Protein AF-B7PJQ9-F1 (afdb_monomer)

Mean predicted aligned error: 11.44 Å

Nearest PDB structures (foldseek):
  8i0t-assembly1_R  TM=3.318E-01  e=6.199E+00  Homo sapiens
  6j0c-assembly1_A  TM=3.328E-01  e=6.644E+00  Photorhabdus asymbiotica subsp. asymbiotica ATCC 43949

Sequence (52 aa):
MLTFYRSKPFNLEAKYPQEAAVPQADLQPGSFTVNKVVSAAGGEAFRIKEKV

Organism: Ixodes scapularis (NCBI:txid6945)

Structure (mmCIF, N/CA/C/O backbone):
data_AF-B7PJQ9-F1
#
_entry.id   AF-B7PJQ9-F1
#
loop_
_atom_site.group_PDB
_atom_site.id
_atom_site.type_symbol
_atom_site.label_atom_id
_atom_site.label_alt_id
_atom_site.label_comp_id
_atom_site.label_asym_id
_atom_site.label_entity_id
_atom_site.label_seq_id
_atom_site.pdbx_PDB_ins_code
_atom_site.Cartn_x
_atom_site.Cartn_y
_atom_site.Cartn_z
_atom_site.occupancy
_atom_site.B_iso_or_equiv
_atom_site.auth_seq_id
_atom_site.auth_comp_id
_atom_site.auth_asym_id
_atom_site.auth_atom_id
_atom_site.pdbx_PDB_model_num
ATOM 1 N N . MET A 1 1 ? -8.013 1.273 -4.301 1.00 70.50 1 MET A N 1
ATOM 2 C CA . MET A 1 1 ? -6.642 0.879 -4.697 1.00 70.50 1 MET A CA 1
ATOM 3 C C . MET A 1 1 ? -5.757 2.111 -4.623 1.00 70.50 1 MET A C 1
ATOM 5 O O . MET A 1 1 ? -6.008 3.051 -5.366 1.00 70.50 1 MET A O 1
ATOM 9 N N . LEU A 1 2 ? -4.791 2.134 -3.704 1.00 75.50 2 LEU A N 1
ATOM 10 C CA . LEU A 1 2 ? -3.851 3.245 -3.540 1.00 75.50 2 LEU A CA 1
ATOM 11 C C . LEU A 1 2 ? -2.642 3.004 -4.454 1.00 75.50 2 LEU A C 1
ATOM 13 O O . LEU A 1 2 ? -2.136 1.888 -4.508 1.00 75.50 2 LEU A O 1
ATOM 17 N N . THR A 1 3 ? -2.227 4.006 -5.230 1.00 78.06 3 THR A N 1
ATOM 18 C CA . THR A 1 3 ? -1.140 3.858 -6.217 1.00 78.06 3 THR A CA 1
ATOM 19 C C . THR A 1 3 ? -0.067 4.906 -5.954 1.00 78.06 3 THR A C 1
ATOM 21 O O . THR A 1 3 ? -0.387 6.086 -5.833 1.00 78.06 3 THR A O 1
ATOM 24 N N . PHE A 1 4 ? 1.196 4.482 -5.886 1.00 77.00 4 PHE A N 1
ATOM 25 C CA 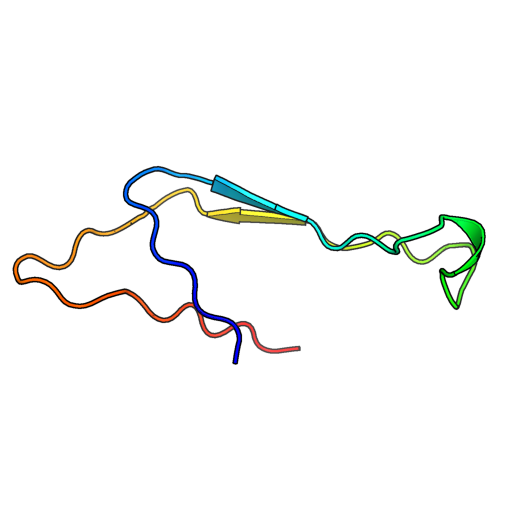. PHE A 1 4 ? 2.341 5.347 -5.604 1.00 77.00 4 PHE A CA 1
ATOM 26 C C . PHE A 1 4 ? 3.310 5.364 -6.787 1.00 77.00 4 PHE A C 1
ATOM 28 O O . PHE A 1 4 ? 3.688 4.315 -7.301 1.00 77.00 4 PHE A O 1
ATOM 35 N N . TYR A 1 5 ? 3.746 6.560 -7.183 1.00 80.31 5 TYR A N 1
ATOM 36 C CA . TYR A 1 5 ? 4.694 6.780 -8.275 1.00 80.31 5 TYR A CA 1
ATOM 37 C C . TYR A 1 5 ? 6.010 7.263 -7.666 1.00 80.31 5 TYR A C 1
ATOM 39 O O . TYR A 1 5 ? 6.173 8.437 -7.336 1.00 80.31 5 TYR A O 1
ATOM 47 N N . ARG A 1 6 ? 6.944 6.340 -7.446 1.00 80.00 6 ARG A N 1
ATOM 48 C CA . ARG A 1 6 ? 8.279 6.631 -6.909 1.00 80.00 6 ARG A CA 1
ATOM 49 C C . ARG A 1 6 ? 9.312 5.962 -7.797 1.00 80.00 6 ARG A C 1
ATOM 51 O O . ARG A 1 6 ? 9.064 4.875 -8.291 1.00 80.00 6 ARG A O 1
ATOM 58 N N . SER A 1 7 ? 10.457 6.615 -7.982 1.00 76.12 7 SER A N 1
ATOM 59 C CA . SER A 1 7 ? 11.602 6.099 -8.751 1.00 76.12 7 SER A CA 1
ATOM 60 C C . SER A 1 7 ? 12.678 5.448 -7.876 1.00 76.12 7 SER A C 1
ATOM 62 O O . SER A 1 7 ? 13.605 4.829 -8.387 1.00 76.12 7 SER A O 1
ATOM 64 N N . LYS A 1 8 ? 12.571 5.602 -6.552 1.00 82.81 8 LYS A N 1
ATOM 65 C CA . LYS A 1 8 ? 13.508 5.079 -5.554 1.00 82.81 8 LYS A CA 1
ATOM 66 C C . LYS A 1 8 ? 12.763 4.210 -4.540 1.00 82.8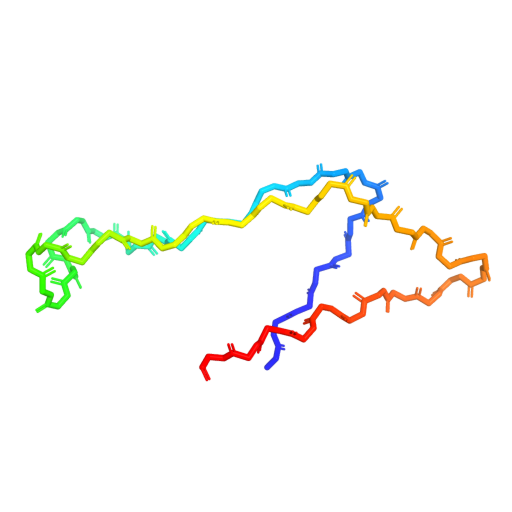1 8 LYS A C 1
ATOM 68 O O . LYS A 1 8 ? 11.574 4.465 -4.327 1.00 82.81 8 LYS A O 1
ATOM 73 N N . PRO A 1 9 ? 13.447 3.245 -3.899 1.00 84.19 9 PRO A N 1
ATOM 74 C CA . PRO A 1 9 ? 12.893 2.480 -2.787 1.00 84.19 9 PRO A CA 1
ATOM 75 C C . PRO A 1 9 ? 12.272 3.383 -1.719 1.00 84.19 9 PRO A C 1
ATOM 77 O O . PRO A 1 9 ? 12.786 4.471 -1.448 1.00 84.19 9 PRO A O 1
ATOM 80 N N . PHE A 1 10 ? 11.159 2.950 -1.133 1.00 85.62 10 PHE A N 1
ATOM 81 C CA . PHE A 1 10 ? 10.438 3.718 -0.120 1.00 85.62 10 PHE A CA 1
ATOM 82 C C . PHE A 1 10 ? 9.703 2.806 0.860 1.00 85.62 10 PHE A C 1
ATOM 84 O O . PHE A 1 10 ? 9.433 1.643 0.563 1.00 85.62 10 PHE A O 1
ATOM 91 N N . ASN A 1 11 ? 9.377 3.355 2.028 1.00 88.69 11 ASN A N 1
ATOM 92 C CA . ASN A 1 11 ? 8.609 2.670 3.058 1.00 88.69 11 ASN A CA 1
ATOM 93 C C . ASN A 1 11 ? 7.171 3.182 3.059 1.00 88.69 11 ASN A C 1
ATOM 95 O O . ASN A 1 11 ? 6.933 4.387 2.954 1.00 88.69 11 ASN A O 1
ATOM 99 N N . LEU A 1 12 ? 6.233 2.254 3.185 1.00 88.94 12 LEU A N 1
ATOM 100 C CA . LEU A 1 12 ? 4.840 2.517 3.495 1.00 88.94 12 LEU A CA 1
ATOM 101 C C . LEU A 1 12 ? 4.611 2.143 4.951 1.00 88.94 12 LEU A C 1
ATOM 103 O O . LEU A 1 12 ? 4.959 1.045 5.372 1.00 88.94 12 LEU A O 1
ATOM 107 N N . GLU A 1 13 ? 4.043 3.062 5.714 1.00 89.19 13 GLU A N 1
ATOM 108 C CA . GLU A 1 13 ? 3.727 2.852 7.120 1.00 89.19 13 GLU A CA 1
ATOM 109 C C . GLU A 1 13 ? 2.282 3.284 7.330 1.00 89.19 13 GLU A C 1
ATOM 111 O O . GLU A 1 13 ? 1.911 4.417 7.004 1.00 89.19 13 GLU A O 1
ATOM 116 N N . ALA A 1 14 ? 1.453 2.372 7.827 1.00 87.06 14 ALA A N 1
ATOM 117 C CA . ALA A 1 14 ? 0.117 2.731 8.259 1.00 87.06 14 ALA A CA 1
ATOM 118 C C . ALA A 1 14 ? 0.236 3.518 9.569 1.00 87.06 14 ALA A C 1
ATOM 120 O O . ALA A 1 14 ? 0.958 3.116 10.474 1.00 87.06 14 ALA A O 1
ATOM 121 N N . LYS A 1 15 ? -0.457 4.651 9.683 1.00 85.12 15 LYS A N 1
ATOM 122 C CA . LYS A 1 15 ? -0.522 5.421 10.930 1.00 85.12 15 LYS A CA 1
ATOM 123 C C . LYS A 1 15 ? -1.932 5.908 11.160 1.00 85.12 15 LYS A C 1
ATOM 125 O O . LYS A 1 15 ? -2.601 6.349 10.225 1.00 85.12 15 LYS A O 1
ATOM 130 N N . TYR A 1 16 ? -2.349 5.872 12.416 1.00 84.31 16 TYR A N 1
ATOM 131 C CA . TYR A 1 16 ? -3.528 6.599 12.850 1.00 84.31 16 TYR A CA 1
ATOM 132 C C . TYR A 1 16 ? -3.145 8.061 13.117 1.00 84.31 16 TYR A C 1
ATOM 134 O O . TYR A 1 16 ? -2.026 8.324 13.561 1.00 84.31 16 TYR A O 1
ATOM 142 N N . PRO A 1 17 ? -4.046 9.027 12.868 1.00 82.62 17 PRO A N 1
ATOM 143 C CA . PRO A 1 17 ? -3.779 10.441 13.147 1.00 82.62 17 PRO A CA 1
ATOM 144 C C . PRO A 1 17 ? -3.481 10.717 14.626 1.00 82.62 17 PRO A C 1
ATOM 146 O O . PRO A 1 17 ? -2.778 11.668 14.954 1.00 82.62 17 PRO A O 1
ATOM 149 N N . GLN A 1 18 ? -4.037 9.889 15.510 1.00 82.19 18 GLN A N 1
ATOM 150 C CA . GLN A 1 18 ? -3.793 9.898 16.944 1.00 82.19 18 GLN A CA 1
ATOM 151 C C . GLN A 1 18 ? -3.595 8.461 17.416 1.00 82.19 18 GLN A C 1
ATOM 153 O O . GLN A 1 18 ? -4.294 7.556 16.965 1.00 82.19 18 GLN A O 1
ATOM 158 N N . GLU A 1 19 ? -2.679 8.263 18.356 1.00 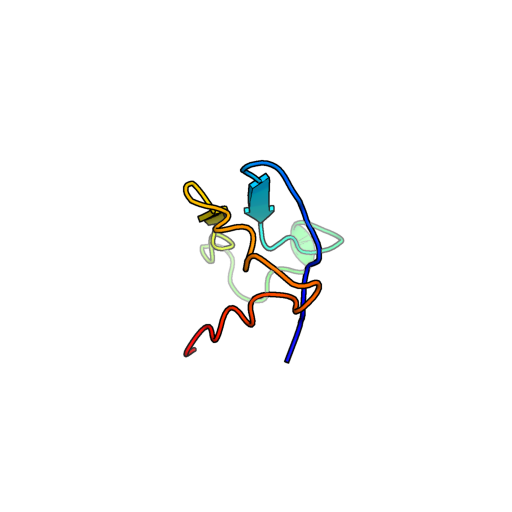69.25 19 GLU A N 1
ATOM 159 C CA . GLU A 1 19 ? -2.378 6.948 18.939 1.00 69.25 19 GLU A CA 1
ATOM 160 C C . GLU A 1 19 ? -3.602 6.350 19.656 1.00 69.25 19 GLU A C 1
ATOM 162 O O . GLU A 1 19 ? -3.861 5.155 19.580 1.00 69.25 19 GLU A O 1
ATOM 167 N N . ALA A 1 20 ? -4.446 7.205 20.244 1.00 69.50 20 ALA A N 1
ATOM 168 C CA . ALA A 1 20 ? -5.710 6.816 20.872 1.00 69.50 20 ALA A CA 1
ATOM 169 C C . ALA A 1 20 ? -6.825 6.430 19.877 1.00 69.50 20 ALA A C 1
ATOM 171 O O . ALA A 1 20 ? -7.883 5.972 20.298 1.00 69.50 20 ALA A O 1
ATOM 172 N N . ALA A 1 21 ? -6.620 6.626 18.569 1.00 73.44 21 ALA A N 1
ATOM 173 C CA . ALA A 1 21 ? -7.591 6.257 17.538 1.00 73.44 21 ALA A CA 1
ATOM 174 C C . ALA A 1 21 ? -7.410 4.813 17.036 1.00 73.44 21 ALA A C 1
ATOM 176 O O . ALA A 1 21 ? -8.153 4.381 16.153 1.00 73.44 21 ALA A O 1
ATOM 177 N N . VAL A 1 22 ? -6.435 4.072 17.577 1.00 76.06 22 VAL A N 1
ATOM 178 C CA . VAL A 1 22 ? -6.257 2.650 17.282 1.00 76.06 22 VAL A CA 1
ATOM 179 C C . VAL A 1 22 ? -7.434 1.877 17.906 1.00 76.06 22 VAL A C 1
ATOM 181 O O . VAL A 1 22 ? -7.596 1.907 19.125 1.00 76.06 22 VAL A O 1
ATOM 1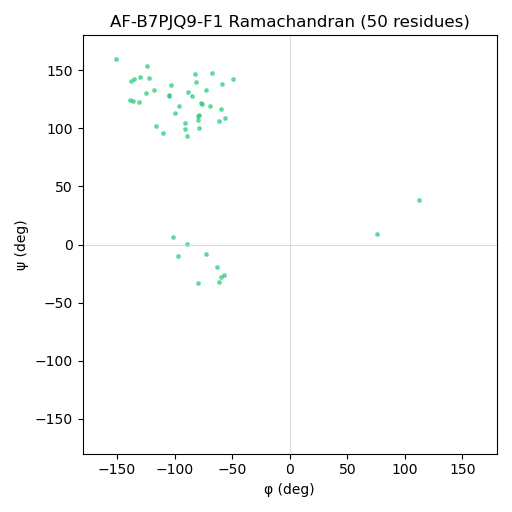84 N N . PRO A 1 23 ? -8.259 1.158 17.116 1.00 75.25 23 PRO A N 1
ATOM 185 C CA . PRO A 1 23 ? -9.457 0.480 17.628 1.00 75.25 23 PRO A CA 1
ATOM 186 C C . PRO A 1 23 ? -9.175 -0.630 18.652 1.00 75.25 23 PRO A C 1
ATOM 188 O O . PRO A 1 23 ? -10.073 -1.039 19.383 1.00 75.25 23 PRO A O 1
ATOM 191 N N . GLN A 1 24 ? -7.941 -1.141 18.686 1.00 76.25 24 GLN A N 1
ATOM 192 C CA . GLN A 1 24 ? -7.503 -2.218 19.565 1.00 76.25 24 GLN A CA 1
ATOM 193 C C . GLN A 1 24 ? -6.102 -1.893 20.096 1.00 76.25 24 GLN A C 1
ATOM 195 O O . GLN A 1 24 ? -5.186 -1.676 19.310 1.00 76.25 24 GLN A O 1
ATOM 200 N N . ALA A 1 25 ? -5.939 -1.870 21.421 1.00 70.00 25 ALA A N 1
ATOM 201 C CA . ALA A 1 25 ? -4.742 -1.350 22.096 1.00 70.00 25 ALA A CA 1
ATOM 202 C C . ALA A 1 25 ? -3.417 -2.022 21.677 1.00 70.00 25 ALA A C 1
ATOM 204 O O . ALA A 1 25 ? -2.372 -1.381 21.716 1.00 70.00 25 ALA A O 1
ATOM 205 N N . ASP A 1 26 ? -3.469 -3.275 21.219 1.00 74.7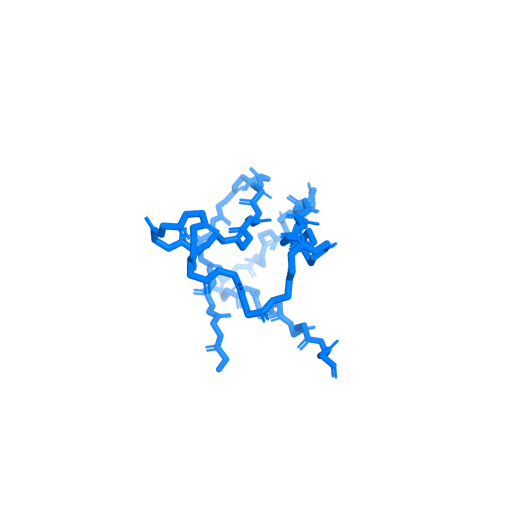5 26 ASP A N 1
ATOM 206 C CA . ASP A 1 26 ? -2.294 -4.046 20.793 1.00 74.75 26 ASP A CA 1
ATOM 207 C C . ASP A 1 26 ? -2.113 -4.110 19.266 1.00 74.75 26 ASP A C 1
ATOM 209 O O . ASP A 1 26 ? -1.251 -4.833 18.761 1.00 74.75 26 ASP A O 1
ATOM 213 N N . LEU A 1 27 ? -2.931 -3.384 18.496 1.00 74.44 27 LEU A N 1
ATOM 214 C CA . LEU A 1 27 ? -2.839 -3.401 17.041 1.00 74.44 27 LEU A CA 1
ATOM 215 C C . LEU A 1 27 ? -1.683 -2.512 16.579 1.00 74.44 27 LEU A C 1
ATOM 217 O O . LEU A 1 27 ? -1.812 -1.293 16.476 1.00 74.44 27 LEU A O 1
ATOM 221 N N . GLN A 1 28 ? -0.556 -3.140 16.257 1.00 77.06 28 GLN A N 1
ATOM 222 C CA . GLN A 1 28 ? 0.576 -2.460 15.641 1.00 77.06 28 GLN A CA 1
ATOM 223 C C . GLN A 1 28 ? 0.285 -2.214 14.155 1.00 77.06 28 GLN A C 1
ATOM 225 O O . GLN A 1 28 ? 0.036 -3.174 13.416 1.00 77.06 28 GLN A O 1
ATOM 230 N N . PRO A 1 29 ? 0.296 -0.954 13.688 1.00 81.94 29 PRO A N 1
ATOM 231 C CA . PRO A 1 29 ? 0.148 -0.668 12.273 1.00 81.94 29 PRO A CA 1
ATOM 232 C C . PRO A 1 29 ? 1.252 -1.342 11.452 1.00 81.94 29 PRO A C 1
ATOM 234 O O . PRO A 1 29 ? 2.423 -1.353 11.831 1.00 81.94 29 PRO A O 1
ATOM 237 N N . GLY A 1 30 ? 0.875 -1.908 10.307 1.00 85.94 30 GLY A N 1
ATOM 238 C CA . GLY A 1 30 ? 1.827 -2.558 9.415 1.00 85.94 30 GLY A CA 1
ATOM 239 C C . GLY A 1 30 ? 2.802 -1.564 8.782 1.00 85.94 30 GLY A C 1
ATOM 240 O O . GLY A 1 30 ? 2.448 -0.421 8.471 1.00 85.94 30 GLY A O 1
ATOM 241 N N . SER A 1 31 ? 4.024 -2.033 8.534 1.00 88.19 31 SER A N 1
ATOM 242 C CA . SER A 1 31 ? 4.988 -1.353 7.673 1.00 88.19 31 SER A CA 1
ATOM 243 C C . SER A 1 31 ? 5.415 -2.268 6.529 1.00 88.19 31 SER A C 1
ATOM 245 O O . SER A 1 31 ? 5.529 -3.485 6.682 1.00 88.19 31 SER A O 1
ATOM 247 N N . PHE A 1 32 ? 5.622 -1.678 5.356 1.00 87.00 32 PHE A N 1
ATOM 248 C CA . PHE A 1 32 ? 6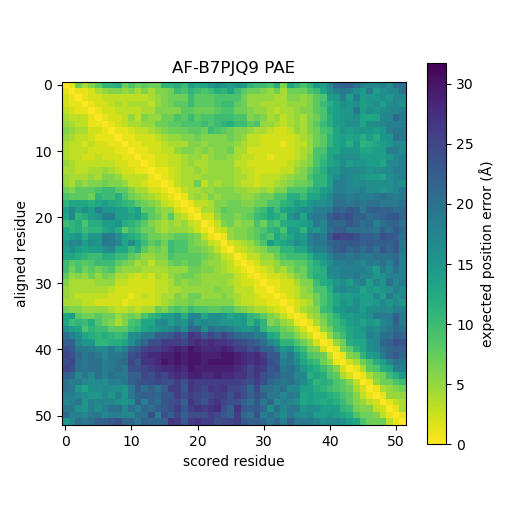.026 -2.388 4.154 1.00 87.00 32 PHE A CA 1
ATOM 249 C C . PHE A 1 32 ? 7.130 -1.628 3.423 1.00 87.00 32 PHE A C 1
ATOM 251 O O . PHE A 1 32 ? 6.964 -0.470 3.032 1.00 87.00 32 PHE A O 1
ATOM 258 N N . THR A 1 33 ? 8.259 -2.296 3.198 1.00 88.25 33 THR A N 1
ATOM 259 C CA . THR A 1 33 ? 9.394 -1.730 2.465 1.00 88.25 33 THR A CA 1
ATOM 260 C C . THR A 1 33 ? 9.356 -2.148 1.001 1.00 88.25 33 THR A C 1
ATOM 262 O O . THR A 1 33 ? 9.492 -3.323 0.657 1.00 88.25 33 THR A O 1
ATOM 265 N N . VAL A 1 34 ? 9.261 -1.164 0.108 1.00 85.06 34 VAL A N 1
ATOM 266 C CA . VAL A 1 34 ? 9.366 -1.367 -1.338 1.00 85.06 34 VAL A CA 1
ATOM 267 C C . VAL A 1 34 ? 10.833 -1.241 -1.746 1.00 85.06 34 VAL A C 1
ATOM 269 O O . VAL A 1 34 ? 11.320 -0.147 -2.018 1.00 85.06 34 VAL A O 1
ATOM 272 N N . ASN A 1 35 ? 11.545 -2.371 -1.791 1.00 78.62 35 ASN A N 1
ATOM 273 C CA . ASN A 1 35 ? 12.982 -2.414 -2.108 1.00 78.62 35 ASN A CA 1
ATOM 274 C C . ASN A 1 35 ? 13.300 -2.322 -3.606 1.00 78.62 35 ASN A C 1
ATOM 276 O O . ASN A 1 35 ? 14.334 -1.782 -3.991 1.00 78.62 35 ASN A O 1
ATOM 280 N N . LYS A 1 36 ? 12.435 -2.869 -4.465 1.00 69.06 36 LYS A N 1
ATOM 281 C CA . LYS A 1 36 ? 12.662 -2.915 -5.912 1.00 69.06 36 LYS A CA 1
ATOM 282 C C . LYS A 1 36 ? 11.594 -2.102 -6.620 1.00 69.06 36 LYS A C 1
ATOM 284 O O . LYS A 1 36 ? 10.475 -2.563 -6.821 1.00 69.06 36 LYS A O 1
ATOM 289 N N . VAL A 1 37 ? 11.968 -0.897 -7.022 1.00 63.25 37 VAL A N 1
ATOM 290 C CA . VAL A 1 37 ? 11.182 -0.093 -7.953 1.00 63.25 37 VAL A CA 1
ATOM 291 C C . VAL A 1 37 ? 11.679 -0.434 -9.351 1.00 63.25 37 VAL A C 1
ATOM 293 O O . VAL A 1 37 ? 12.745 0.016 -9.762 1.00 63.25 37 VAL A O 1
ATOM 296 N N . VAL A 1 38 ? 10.956 -1.300 -10.062 1.00 59.94 38 VAL A N 1
ATOM 297 C CA . VAL A 1 38 ? 11.275 -1.583 -11.464 1.00 59.94 38 VAL A CA 1
ATOM 298 C C . VAL A 1 38 ? 10.704 -0.444 -12.293 1.00 59.94 38 VAL A C 1
ATOM 300 O O . VAL A 1 38 ? 9.490 -0.338 -12.454 1.00 59.94 38 VAL A O 1
ATOM 303 N N . SER A 1 39 ? 11.578 0.421 -12.799 1.00 52.66 39 SER A N 1
ATOM 304 C CA . SER A 1 39 ? 11.222 1.363 -13.854 1.00 52.66 39 SER A CA 1
ATOM 305 C C . SER A 1 39 ? 10.812 0.537 -15.070 1.00 52.66 39 SER A C 1
ATOM 307 O O . SER A 1 39 ? 11.667 -0.087 -15.700 1.00 52.66 39 SER A O 1
ATOM 309 N N . ALA A 1 40 ? 9.517 0.476 -15.387 1.00 48.09 40 ALA A N 1
ATOM 310 C CA . ALA A 1 40 ? 9.109 -0.031 -16.686 1.00 48.09 40 ALA A CA 1
ATOM 311 C C . ALA A 1 40 ? 9.754 0.893 -17.726 1.00 48.09 40 ALA A C 1
ATOM 313 O O . ALA A 1 40 ? 9.521 2.105 -17.721 1.00 48.09 40 ALA A O 1
ATOM 314 N N . ALA A 1 41 ? 10.639 0.346 -18.557 1.00 48.56 41 ALA A N 1
ATOM 315 C CA . ALA A 1 41 ? 11.117 1.058 -19.726 1.00 48.56 41 ALA A CA 1
ATOM 316 C C . ALA A 1 41 ? 9.874 1.439 -20.548 1.00 48.56 41 ALA A C 1
ATOM 318 O O . ALA A 1 41 ? 9.204 0.558 -21.076 1.00 48.56 41 ALA A O 1
ATOM 319 N N . GLY A 1 42 ? 9.526 2.730 -20.571 1.00 47.91 42 GLY A N 1
ATOM 320 C CA . GLY A 1 42 ? 8.365 3.235 -21.314 1.00 47.91 42 GLY A CA 1
ATOM 321 C C . GLY A 1 42 ? 7.183 3.771 -20.495 1.00 47.91 42 GLY A C 1
ATOM 322 O O . GLY A 1 42 ? 6.049 3.594 -20.911 1.00 47.91 42 GLY A O 1
ATOM 323 N N . GLY A 1 43 ? 7.408 4.468 -19.376 1.00 51.62 43 GLY A N 1
ATOM 324 C CA . GLY A 1 43 ? 6.425 5.446 -18.870 1.00 51.62 43 GLY A CA 1
ATOM 325 C C . GLY A 1 43 ? 5.174 4.901 -18.168 1.00 51.62 43 GLY A C 1
ATOM 326 O O . GLY A 1 43 ? 4.286 5.688 -17.848 1.00 51.62 43 GLY A O 1
ATOM 327 N N . GLU A 1 44 ? 5.098 3.605 -17.870 1.00 47.72 44 GLU A N 1
ATOM 328 C CA . GLU A 1 44 ? 3.956 3.026 -17.155 1.00 47.72 44 GLU A CA 1
ATOM 329 C C . GLU A 1 44 ? 4.294 2.713 -15.693 1.00 47.72 44 GLU A C 1
ATOM 331 O O . GLU A 1 44 ? 5.301 2.084 -15.363 1.00 47.72 44 GLU A O 1
ATOM 336 N N . ALA A 1 45 ? 3.447 3.189 -14.785 1.00 49.16 45 ALA A N 1
ATOM 337 C CA . ALA A 1 45 ? 3.648 3.029 -13.356 1.00 49.16 45 ALA A CA 1
ATOM 338 C C . ALA A 1 45 ? 3.204 1.667 -12.840 1.00 49.16 45 ALA A C 1
ATOM 340 O O . ALA A 1 45 ? 2.146 1.144 -13.194 1.00 49.16 45 ALA A O 1
ATOM 341 N N . PHE A 1 46 ? 4.008 1.122 -11.931 1.00 57.03 46 PHE A N 1
ATOM 342 C CA . PHE A 1 46 ? 3.787 -0.198 -11.369 1.00 57.03 46 PHE A CA 1
ATOM 343 C C . PHE A 1 46 ? 2.674 -0.174 -10.312 1.00 57.03 46 PHE A C 1
ATOM 345 O O . PHE A 1 46 ? 2.757 0.522 -9.299 1.00 57.03 46 PHE A O 1
ATOM 352 N N . ARG A 1 47 ? 1.624 -0.969 -10.533 1.00 53.72 47 ARG A N 1
ATOM 353 C CA . ARG A 1 47 ? 0.558 -1.203 -9.552 1.00 53.72 47 ARG A CA 1
ATOM 354 C C . ARG A 1 47 ? 1.031 -2.212 -8.508 1.00 53.72 47 ARG A C 1
ATOM 356 O O . ARG A 1 47 ? 1.164 -3.394 -8.813 1.00 53.72 47 ARG A O 1
ATOM 363 N N . ILE A 1 48 ? 1.220 -1.767 -7.270 1.00 57.34 48 ILE A N 1
ATOM 364 C CA . ILE A 1 48 ? 1.337 -2.670 -6.119 1.00 57.34 48 ILE A CA 1
ATOM 365 C C . ILE A 1 48 ? -0.091 -3.080 -5.734 1.00 57.34 48 ILE A C 1
A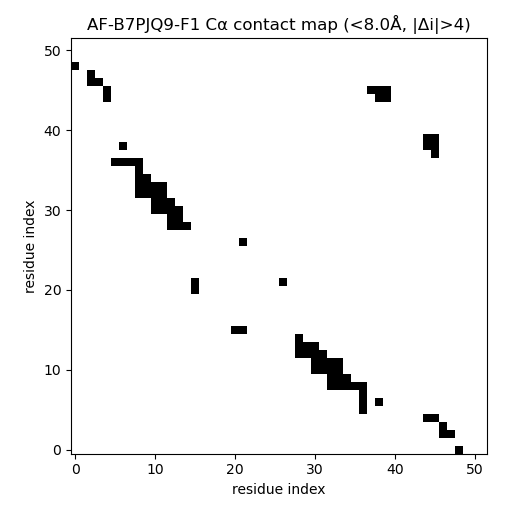TOM 367 O O . ILE A 1 48 ? -0.882 -2.245 -5.299 1.00 57.34 48 ILE A O 1
ATOM 371 N N . LYS A 1 49 ? -0.456 -4.348 -5.956 1.00 47.72 49 LYS A N 1
ATOM 372 C CA . LYS A 1 49 ? -1.687 -4.934 -5.406 1.00 47.72 49 LYS A CA 1
ATOM 373 C C . LYS A 1 49 ? -1.350 -5.558 -4.057 1.00 47.72 49 LYS A C 1
ATOM 3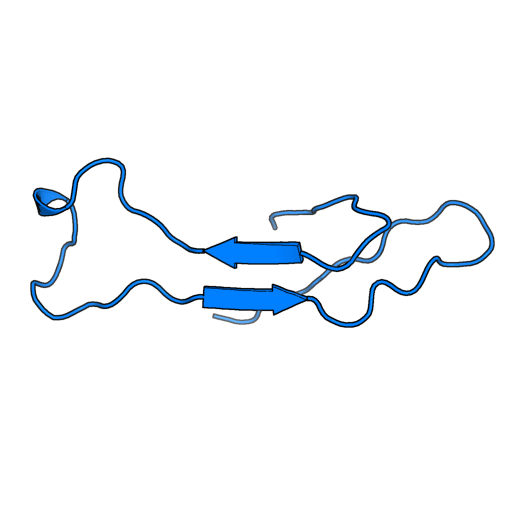75 O O . LYS A 1 49 ? -0.756 -6.629 -4.012 1.00 47.72 49 LYS A O 1
ATOM 380 N N . GLU A 1 50 ? -1.736 -4.890 -2.982 1.00 47.47 50 GLU A N 1
ATOM 381 C CA . GLU A 1 50 ? -1.758 -5.478 -1.644 1.00 47.47 50 GLU A CA 1
ATOM 382 C C . GLU A 1 50 ? -3.086 -6.229 -1.461 1.00 47.47 50 GLU A C 1
ATOM 384 O O . GLU A 1 50 ? -4.153 -5.685 -1.762 1.00 47.47 50 GLU A O 1
ATOM 389 N N . LYS A 1 51 ? -3.023 -7.499 -1.046 1.00 38.12 51 LYS A N 1
ATOM 390 C CA . LYS A 1 51 ? -4.199 -8.294 -0.677 1.00 38.12 51 LYS A CA 1
ATOM 391 C C . LYS A 1 51 ? -4.292 -8.278 0.849 1.00 38.12 51 LYS A C 1
ATOM 393 O O . LYS A 1 51 ? -3.393 -8.812 1.494 1.00 38.12 51 LYS A O 1
ATOM 398 N N . VAL A 1 52 ? -5.343 -7.637 1.361 1.00 42.44 52 VAL A N 1
ATOM 399 C CA . VAL A 1 52 ? -5.753 -7.658 2.776 1.00 42.44 52 VAL A CA 1
ATOM 400 C C . VAL A 1 52 ? -6.443 -8.981 3.081 1.00 42.44 52 VAL A C 1
ATOM 402 O O . VAL A 1 52 ? -7.207 -9.446 2.198 1.00 42.44 52 VAL A O 1
#

InterPro domains:
  IPR029047 Heat shock protein 70kD, peptide-binding domain superfamily [G3DSA:2.60.34.10] (1-52)

pLDDT: mean 70.98, std 14.83, range [38.12, 89.19]

Foldseek 3Di:
DDFDDDPAKDKDWDDDPDLVPPPDVPDHTDMDTDHDQDDDPPDDGDDDDDDD

Radius of gyration: 14.44 Å; Cα contacts (8 Å, |Δi|>4): 42; chains: 1; boun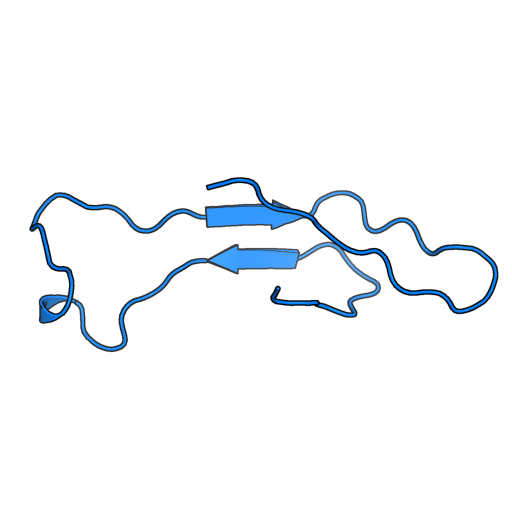ding box: 23×19×43 Å

Secondary structure (DSSP, 8-state):
------SS-EEEE---SSGGG-SSTT-PPPEEEE------TTS---------

Solvent-accessible surface area (backbone atoms only — not comparable to full-atom values): 3833 Å² total; per-residue (Å²): 137,80,82,73,93,64,87,59,61,50,75,48,68,57,76,67,101,41,83,86,68,50,94,44,97,83,67,75,64,60,72,48,77,44,77,78,56,76,77,49,91,79,86,56,82,69,78,70,84,81,84,132